Protein AF-A0A1J3HE54-F1 (afdb_monomer_lite)

Structure (mmCIF, N/CA/C/O backbone):
data_AF-A0A1J3HE54-F1
#
_entry.id   AF-A0A1J3HE54-F1
#
loop_
_atom_site.group_PDB
_atom_site.id
_atom_site.type_symbol
_atom_site.label_atom_id
_atom_site.label_alt_id
_atom_site.label_comp_id
_atom_site.label_asym_id
_atom_site.label_entity_id
_atom_site.label_seq_id
_atom_site.pdbx_PDB_ins_code
_atom_site.Cartn_x
_atom_site.Cartn_y
_atom_site.Cartn_z
_atom_site.occupancy
_atom_site.B_iso_or_equiv
_atom_site.auth_seq_id
_atom_site.auth_comp_id
_atom_site.auth_asym_id
_atom_site.auth_atom_id
_atom_site.pdbx_PDB_model_num
ATOM 1 N N . PRO A 1 1 ? -9.978 9.977 8.446 1.00 81.62 1 PRO A N 1
ATOM 2 C CA . PRO A 1 1 ? -10.359 9.170 9.631 1.00 81.62 1 PRO A CA 1
ATOM 3 C C . PRO A 1 1 ? -11.763 9.417 10.219 1.00 81.62 1 PRO A C 1
ATOM 5 O O . PRO A 1 1 ? -12.267 8.516 10.867 1.00 81.62 1 PRO A O 1
ATOM 8 N N . ALA A 1 2 ? -12.431 10.564 10.008 1.00 88.88 2 ALA A N 1
ATOM 9 C CA . ALA A 1 2 ? -13.768 10.794 10.593 1.00 88.88 2 ALA A CA 1
ATOM 10 C C . ALA A 1 2 ? -14.858 9.800 10.134 1.00 88.88 2 ALA A C 1
ATOM 12 O O . ALA A 1 2 ? -15.804 9.570 10.874 1.00 88.88 2 ALA A O 1
ATOM 13 N N . LEU A 1 3 ? -14.706 9.225 8.937 1.00 92.88 3 LEU A N 1
ATOM 14 C CA . LEU A 1 3 ? -15.603 8.216 8.364 1.00 92.88 3 LEU A CA 1
ATOM 15 C C . LEU A 1 3 ? -14.997 6.802 8.399 1.00 92.88 3 LEU A C 1
ATOM 17 O O . LEU A 1 3 ? -15.519 5.900 7.762 1.00 92.88 3 LEU A O 1
ATOM 21 N N . ALA A 1 4 ? -13.866 6.589 9.076 1.00 90.69 4 ALA A N 1
ATOM 22 C CA . ALA A 1 4 ? -13.289 5.252 9.183 1.00 90.69 4 ALA A CA 1
ATOM 23 C C . ALA A 1 4 ? -14.003 4.455 10.298 1.00 90.69 4 ALA A C 1
ATOM 25 O O . ALA A 1 4 ? -14.302 5.039 11.341 1.00 90.69 4 ALA A O 1
ATOM 26 N N . PRO A 1 5 ? -14.254 3.144 10.121 1.00 93.56 5 PRO A N 1
ATOM 27 C CA . PRO A 1 5 ? -13.939 2.345 8.933 1.00 93.56 5 PRO A CA 1
ATOM 28 C C . PRO A 1 5 ? -15.052 2.313 7.863 1.00 93.56 5 PRO A C 1
ATOM 30 O O . PRO A 1 5 ? -14.884 1.635 6.854 1.00 93.56 5 PRO A O 1
ATOM 33 N N . SER A 1 6 ? -16.177 3.018 8.047 1.00 95.62 6 SER A N 1
ATOM 34 C CA . SER A 1 6 ? -17.345 2.933 7.148 1.00 95.62 6 SER A CA 1
ATOM 35 C C . SER A 1 6 ? -17.096 3.429 5.718 1.00 95.62 6 SER A C 1
ATOM 37 O O . SER A 1 6 ? -17.797 3.009 4.801 1.00 95.62 6 SER A O 1
ATOM 39 N N . LEU A 1 7 ? -16.080 4.269 5.508 1.00 96.88 7 LEU A N 1
ATOM 40 C CA . LEU A 1 7 ? -15.560 4.648 4.198 1.00 96.88 7 LEU A CA 1
ATOM 41 C C . LEU A 1 7 ? -14.064 4.338 4.111 1.00 96.88 7 LEU A C 1
ATOM 43 O O . LEU A 1 7 ? -13.272 4.789 4.940 1.00 96.88 7 LEU A O 1
ATOM 47 N N . SER A 1 8 ? -13.689 3.614 3.060 1.00 96.94 8 SER A N 1
ATOM 48 C CA . SER A 1 8 ? -12.312 3.235 2.736 1.00 96.94 8 SER A CA 1
ATOM 49 C C . SER A 1 8 ? -12.083 3.328 1.225 1.00 96.94 8 SER A C 1
ATOM 51 O O . SER A 1 8 ? -13.041 3.302 0.453 1.00 96.94 8 SER A O 1
ATOM 53 N N . PHE A 1 9 ? -10.822 3.420 0.797 1.00 97.44 9 PHE A N 1
ATOM 54 C CA . PHE A 1 9 ? -10.447 3.495 -0.617 1.00 97.44 9 PHE A CA 1
ATOM 55 C C . PHE A 1 9 ? -9.430 2.407 -0.957 1.00 97.44 9 PHE A C 1
ATOM 57 O O . PHE A 1 9 ? -8.507 2.159 -0.184 1.00 97.44 9 PHE A O 1
ATOM 64 N N . VAL A 1 10 ? -9.578 1.807 -2.137 1.00 98.25 10 VAL A N 1
ATOM 65 C CA . VAL A 1 10 ? -8.614 0.869 -2.724 1.00 98.25 10 VAL A CA 1
ATOM 66 C C . VAL A 1 10 ? -8.043 1.509 -3.985 1.00 98.25 10 VAL A C 1
ATOM 68 O O . VAL A 1 10 ? -8.778 2.105 -4.768 1.00 98.25 10 VAL A O 1
ATOM 71 N N . GLY A 1 11 ? -6.731 1.398 -4.176 1.00 97.19 11 GLY A N 1
ATOM 72 C CA . GLY A 1 11 ? -6.065 1.793 -5.414 1.00 97.19 11 GLY A CA 1
ATOM 73 C C . GLY A 1 11 ? -5.723 3.272 -5.569 1.00 97.19 11 GLY A C 1
ATOM 74 O O . GLY A 1 11 ? -5.503 3.724 -6.685 1.00 97.19 11 GLY A O 1
ATOM 75 N N . ILE A 1 12 ? -5.653 4.023 -4.469 1.00 97.56 12 ILE A N 1
ATOM 76 C CA . ILE A 1 12 ? -5.199 5.422 -4.494 1.00 97.56 12 ILE A CA 1
ATOM 77 C C . ILE A 1 12 ? -3.704 5.562 -4.852 1.00 97.56 12 ILE A C 1
ATOM 79 O O . ILE A 1 12 ? -3.375 6.474 -5.617 1.00 97.56 12 ILE A O 1
ATOM 83 N N . PRO A 1 13 ? -2.781 4.718 -4.338 1.00 97.25 13 PRO A N 1
ATOM 84 C CA . PRO A 1 13 ? -1.375 4.840 -4.700 1.00 97.25 13 PRO A CA 1
ATOM 85 C C . PRO A 1 13 ? -1.090 4.529 -6.175 1.00 97.25 13 PRO A C 1
ATOM 87 O O . PRO A 1 13 ? -1.727 3.666 -6.777 1.00 97.25 13 PRO A O 1
ATOM 90 N N . TYR A 1 14 ? -0.097 5.208 -6.753 1.00 94.94 14 TYR A N 1
ATOM 91 C CA . TYR A 1 14 ? 0.305 5.062 -8.157 1.00 94.94 14 TYR A CA 1
ATOM 92 C C . TYR A 1 14 ? 1.830 4.932 -8.313 1.00 94.94 14 TYR A C 1
ATOM 94 O O . TYR A 1 14 ? 2.580 5.133 -7.358 1.00 94.94 14 TYR A O 1
ATOM 102 N N . LYS A 1 15 ? 2.284 4.582 -9.532 1.00 92.94 15 LYS A N 1
ATOM 103 C CA . LYS A 1 15 ? 3.647 4.066 -9.813 1.00 92.94 15 LYS A CA 1
ATOM 104 C C . LYS A 1 15 ? 3.933 2.778 -9.028 1.00 92.94 15 LYS A C 1
ATOM 106 O O . LYS A 1 15 ? 4.955 2.657 -8.369 1.00 92.94 15 LYS A O 1
ATOM 111 N N . VAL A 1 16 ? 2.998 1.836 -9.107 1.00 94.19 16 VAL A N 1
ATOM 112 C CA . VAL A 1 16 ? 2.961 0.603 -8.311 1.00 94.19 16 VAL A CA 1
ATOM 113 C C . VAL A 1 16 ? 2.554 -0.599 -9.166 1.00 94.19 16 VAL A C 1
ATOM 115 O O . VAL A 1 16 ? 2.026 -0.413 -10.265 1.00 94.19 16 VAL A O 1
ATOM 118 N N . LEU A 1 17 ? 2.735 -1.816 -8.648 1.00 93.94 17 LEU A N 1
ATOM 119 C CA . LEU A 1 17 ? 2.124 -3.045 -9.152 1.00 93.94 17 LEU A CA 1
ATOM 120 C C . LEU A 1 17 ? 0.670 -3.138 -8.643 1.00 93.94 17 LEU A C 1
ATOM 122 O O . LEU A 1 17 ? 0.434 -3.419 -7.468 1.00 93.94 17 LEU A O 1
ATOM 126 N N . PRO A 1 18 ? -0.340 -2.903 -9.497 1.00 94.75 18 PRO A N 1
ATOM 127 C CA . PRO A 1 18 ? -1.692 -2.627 -9.020 1.00 94.75 18 PRO A CA 1
ATOM 128 C C . PRO A 1 18 ? -2.371 -3.837 -8.372 1.00 94.75 18 PRO A C 1
ATOM 130 O O . PRO A 1 18 ? -2.982 -3.692 -7.320 1.00 94.75 18 PRO A O 1
ATOM 133 N N . PHE A 1 19 ? -2.259 -5.034 -8.955 1.00 96.00 19 PHE A N 1
ATOM 134 C CA . PHE A 1 19 ? -3.027 -6.188 -8.473 1.00 96.00 19 PHE A CA 1
ATOM 135 C C . PHE A 1 19 ? -2.621 -6.665 -7.069 1.00 96.00 19 PHE A C 1
ATOM 137 O O . PHE A 1 19 ? -3.523 -6.788 -6.238 1.00 96.00 19 PHE A O 1
ATOM 144 N N . PRO A 1 20 ? -1.321 -6.841 -6.740 1.00 94.38 20 PRO A N 1
ATOM 145 C CA . PRO A 1 20 ? -0.917 -7.158 -5.367 1.00 94.38 20 PRO A CA 1
ATOM 146 C C . PRO A 1 20 ? -1.358 -6.087 -4.364 1.00 94.38 20 PRO A C 1
ATOM 148 O O . PRO A 1 20 ? -1.850 -6.406 -3.283 1.00 94.3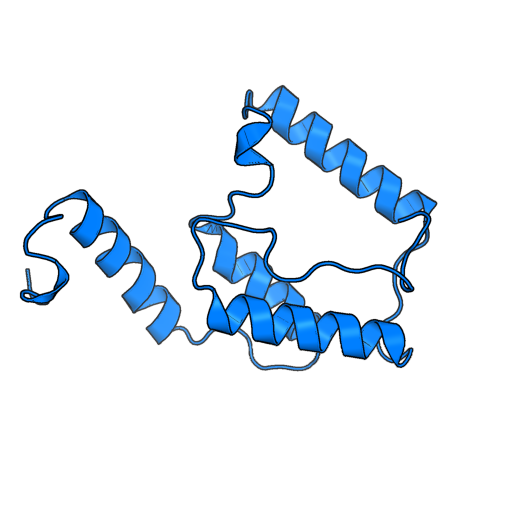8 20 PRO A O 1
ATOM 151 N N . MET A 1 21 ? -1.258 -4.808 -4.743 1.00 96.25 21 MET A N 1
ATOM 152 C CA . MET A 1 21 ? -1.720 -3.705 -3.902 1.00 96.25 21 MET A CA 1
ATOM 153 C C . MET A 1 21 ? -3.224 -3.788 -3.624 1.00 96.25 21 MET A C 1
ATOM 155 O O . MET A 1 21 ? -3.638 -3.664 -2.473 1.00 96.25 21 MET A O 1
ATOM 159 N N . PHE A 1 22 ? -4.045 -3.980 -4.661 1.00 97.88 22 PHE A N 1
ATOM 160 C CA . PHE A 1 22 ? -5.500 -4.054 -4.515 1.00 97.88 22 PHE A CA 1
ATOM 161 C C . PHE A 1 22 ? -5.907 -5.216 -3.616 1.00 97.88 22 PHE A C 1
ATOM 163 O O . PHE A 1 22 ? -6.777 -5.053 -2.760 1.00 97.88 22 PHE A O 1
ATOM 170 N N . GLU A 1 23 ? -5.259 -6.367 -3.780 1.00 97.38 23 GLU A N 1
ATOM 171 C CA . GLU A 1 23 ? -5.500 -7.545 -2.957 1.00 97.38 23 GLU A CA 1
ATOM 172 C C . GLU A 1 23 ? -5.183 -7.271 -1.483 1.00 97.38 23 GLU A C 1
ATOM 174 O O . GLU A 1 23 ? -6.042 -7.463 -0.619 1.00 97.38 23 GLU A O 1
ATOM 179 N N . LEU A 1 24 ? -3.979 -6.771 -1.191 1.00 97.69 24 LEU A N 1
ATOM 180 C CA . LEU A 1 24 ? -3.528 -6.504 0.174 1.00 97.69 24 LEU A CA 1
ATOM 181 C C . LEU A 1 24 ? -4.359 -5.409 0.856 1.00 97.69 24 LEU A C 1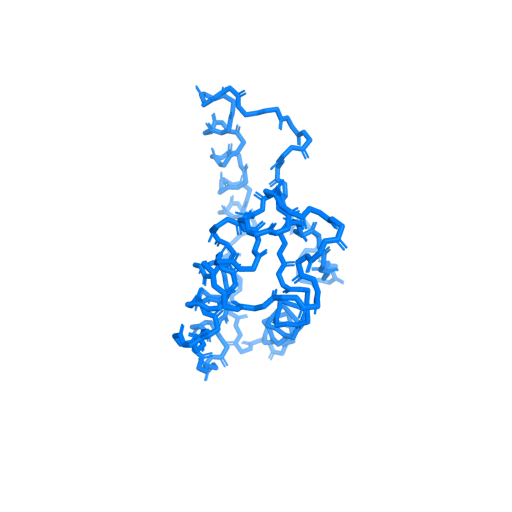
ATOM 183 O O . LEU A 1 24 ? -4.773 -5.581 2.003 1.00 97.69 24 LEU A O 1
ATOM 187 N N . GLN A 1 25 ? -4.680 -4.320 0.149 1.00 98.19 25 GLN A N 1
ATOM 188 C CA . GLN A 1 25 ? -5.557 -3.264 0.665 1.00 98.19 25 GLN A CA 1
ATOM 189 C C . GLN A 1 25 ? -6.954 -3.804 0.977 1.00 98.19 25 GLN A C 1
ATOM 191 O O . GLN A 1 25 ? -7.500 -3.523 2.042 1.00 98.19 25 GLN A O 1
ATOM 196 N N . SER A 1 26 ? -7.519 -4.619 0.083 1.00 98.25 26 SER A N 1
ATOM 197 C CA . SER A 1 26 ? -8.851 -5.202 0.2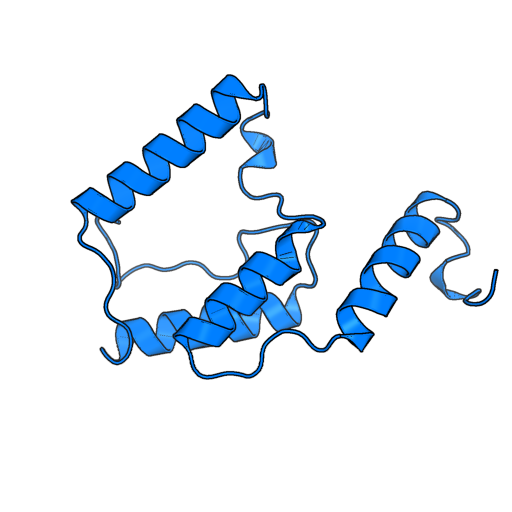73 1.00 98.25 26 SER A CA 1
ATOM 198 C C . SER A 1 26 ? -8.880 -6.171 1.456 1.00 98.25 26 SER A C 1
ATOM 200 O O . SER A 1 26 ? -9.799 -6.118 2.275 1.00 98.25 26 SER A O 1
ATOM 202 N N . LYS A 1 27 ? -7.851 -7.018 1.599 1.00 98.00 27 LYS A N 1
ATOM 203 C CA . LYS A 1 27 ? -7.688 -7.917 2.752 1.00 98.00 27 LYS A CA 1
ATOM 204 C C . LYS A 1 27 ? -7.568 -7.138 4.060 1.00 98.00 27 LYS A C 1
ATOM 206 O O . LYS A 1 27 ? -8.231 -7.492 5.035 1.00 98.00 27 LYS A O 1
ATOM 211 N N . TRP A 1 28 ? -6.777 -6.066 4.078 1.00 98.50 28 TRP A N 1
ATOM 212 C CA . TRP A 1 28 ? -6.600 -5.217 5.256 1.00 98.50 28 TRP A CA 1
ATOM 213 C C . TRP A 1 28 ? -7.898 -4.507 5.653 1.00 98.50 28 TRP A C 1
ATOM 215 O O . TRP A 1 28 ? -8.325 -4.615 6.801 1.00 98.50 28 TRP A O 1
ATOM 225 N N . ILE A 1 29 ? -8.593 -3.884 4.696 1.00 98.38 29 ILE A N 1
ATOM 226 C CA . ILE A 1 29 ? -9.894 -3.233 4.927 1.00 98.38 29 ILE A CA 1
ATOM 227 C C . ILE A 1 29 ? -10.927 -4.245 5.439 1.00 98.38 29 ILE A C 1
ATOM 229 O O . ILE A 1 29 ? -11.633 -3.965 6.404 1.00 98.38 29 ILE A O 1
ATOM 233 N N . SER A 1 30 ? -10.999 -5.442 4.850 1.00 98.00 30 SER A N 1
ATOM 234 C CA . SER A 1 30 ? -11.876 -6.514 5.341 1.00 98.00 30 SER A CA 1
ATOM 235 C C . SER A 1 30 ? -11.512 -6.938 6.772 1.00 98.00 30 SER A C 1
ATOM 237 O O . SER A 1 30 ? -12.393 -7.120 7.615 1.00 98.00 30 SER A O 1
ATOM 239 N N . GLY A 1 31 ? -10.217 -7.039 7.086 1.00 98.12 31 GLY A N 1
ATOM 240 C CA . GLY A 1 31 ? -9.717 -7.275 8.441 1.00 98.12 31 GLY A CA 1
ATOM 241 C C . GLY A 1 31 ? -10.197 -6.216 9.434 1.00 98.12 31 GLY A C 1
ATOM 242 O O . GLY A 1 31 ? -10.693 -6.570 10.503 1.00 98.12 31 GLY A O 1
ATOM 243 N N . VAL A 1 32 ? -10.146 -4.941 9.049 1.00 98.19 32 VAL A N 1
ATOM 244 C CA . VAL A 1 32 ? -10.649 -3.815 9.847 1.00 98.19 32 VAL A CA 1
ATOM 245 C C . VAL A 1 32 ? -12.165 -3.890 10.041 1.00 98.19 32 VAL A C 1
ATOM 247 O O . VAL A 1 32 ? -12.643 -3.835 11.172 1.00 98.19 32 VAL A O 1
ATOM 250 N N . LEU A 1 33 ? -12.933 -4.067 8.962 1.00 97.75 33 LEU A N 1
ATOM 251 C CA . LEU A 1 33 ? -14.400 -4.134 9.015 1.00 97.75 33 LEU A CA 1
ATOM 252 C C . LEU A 1 33 ? -14.907 -5.332 9.830 1.00 97.75 33 LEU A C 1
ATOM 254 O O . LEU A 1 33 ? -15.930 -5.231 10.498 1.00 97.75 33 LEU A O 1
ATOM 258 N N . SER A 1 34 ? -14.178 -6.451 9.807 1.00 97.25 34 SER A N 1
ATOM 259 C CA . SER A 1 34 ? -14.476 -7.635 10.627 1.00 97.25 34 SER A CA 1
ATOM 260 C C . SER A 1 34 ? -14.046 -7.508 12.095 1.00 97.25 34 SER A C 1
ATOM 262 O O . SER A 1 34 ? -14.301 -8.416 12.882 1.00 97.25 34 SER A O 1
ATOM 264 N N . GLY A 1 35 ? -13.356 -6.427 12.474 1.00 96.31 35 GLY A N 1
ATOM 265 C CA . GLY A 1 35 ? -12.811 -6.227 13.819 1.00 96.31 35 GLY A CA 1
ATOM 266 C C . GLY A 1 35 ? -11.554 -7.047 14.136 1.00 96.31 35 GLY A C 1
ATOM 267 O O . GLY A 1 35 ? -11.037 -6.950 15.249 1.00 96.31 35 GLY A O 1
ATOM 268 N N . ARG A 1 36 ? -11.030 -7.828 13.178 1.00 97.19 36 ARG A N 1
ATOM 269 C CA . ARG A 1 36 ? -9.767 -8.577 13.328 1.00 97.19 36 ARG A CA 1
ATOM 270 C C . ARG A 1 36 ? -8.552 -7.655 13.407 1.00 97.19 36 ARG A C 1
ATOM 272 O O . ARG A 1 36 ? -7.596 -7.974 14.103 1.00 97.19 36 ARG A O 1
ATOM 279 N N . ILE A 1 37 ? -8.600 -6.524 12.707 1.00 97.56 37 ILE A N 1
ATOM 280 C CA . ILE A 1 37 ? -7.568 -5.486 12.735 1.00 97.56 37 ILE A CA 1
ATOM 281 C C . ILE A 1 37 ? -8.158 -4.261 13.425 1.00 97.56 37 ILE A C 1
ATOM 283 O O . ILE A 1 37 ? -9.190 -3.739 13.005 1.00 97.56 37 ILE A O 1
ATOM 287 N N . LYS A 1 38 ? -7.505 -3.789 14.488 1.00 96.44 38 LYS A N 1
ATOM 288 C CA . LYS A 1 38 ? -7.905 -2.555 15.168 1.00 96.44 38 LYS A CA 1
ATOM 289 C C . LYS A 1 38 ? -7.226 -1.370 14.501 1.00 96.44 38 LYS A C 1
ATOM 291 O O . LYS A 1 38 ? -6.005 -1.345 14.387 1.00 96.44 38 LYS A O 1
ATOM 296 N N . LEU A 1 39 ? -8.018 -0.386 14.088 1.00 96.62 39 LEU A N 1
ATOM 297 C CA . LEU A 1 39 ? -7.466 0.902 13.685 1.00 96.62 39 LEU A CA 1
ATOM 298 C C . LEU A 1 39 ? -6.940 1.665 14.912 1.00 96.62 39 LEU A C 1
ATOM 300 O O . LEU A 1 39 ? -7.486 1.497 16.009 1.00 96.62 39 LEU A O 1
ATOM 304 N N . PRO A 1 40 ? -5.933 2.537 14.728 1.00 96.19 40 PRO A N 1
ATOM 305 C CA . PRO A 1 40 ? -5.579 3.548 15.718 1.00 96.19 40 PRO A CA 1
ATOM 306 C C . PRO A 1 40 ? -6.760 4.475 16.033 1.00 96.19 40 PRO A C 1
ATOM 308 O O . PRO A 1 40 ? -7.786 4.470 15.342 1.00 96.19 40 PRO A O 1
ATOM 311 N N . SER A 1 41 ? -6.610 5.318 17.057 1.00 96.44 41 SER A N 1
ATOM 312 C CA . SER A 1 41 ? -7.609 6.350 17.335 1.00 96.44 41 SER A CA 1
ATOM 313 C C . SER A 1 41 ? -7.731 7.335 16.163 1.00 96.44 41 SER A C 1
ATOM 315 O O . SER A 1 41 ? -6.852 7.453 15.299 1.00 96.44 41 SER A O 1
ATOM 317 N N . LYS A 1 42 ? -8.846 8.069 16.109 1.00 96.06 42 LYS A N 1
ATOM 318 C CA . LYS A 1 42 ? -9.056 9.094 15.079 1.00 96.06 42 LYS A CA 1
ATOM 319 C C . LYS A 1 42 ? -7.983 10.178 15.164 1.00 96.06 42 LYS A C 1
ATOM 321 O O . LYS A 1 42 ? -7.535 10.669 14.127 1.00 96.06 42 LYS A O 1
ATOM 326 N N . GLU A 1 43 ? -7.603 10.541 16.379 1.00 96.50 43 GLU A N 1
ATOM 327 C CA . GLU A 1 43 ? -6.585 11.527 16.706 1.00 96.50 43 GLU A CA 1
ATOM 328 C C . GLU A 1 43 ? -5.219 11.066 16.195 1.00 96.50 43 GLU A C 1
ATOM 330 O O . GLU A 1 43 ? -4.584 11.813 15.452 1.00 96.50 43 GLU A O 1
ATOM 335 N N . ASP A 1 44 ? -4.829 9.818 16.468 1.00 97.38 44 ASP A N 1
ATOM 336 C CA . ASP A 1 44 ? -3.548 9.259 16.016 1.00 97.38 44 ASP A CA 1
ATOM 337 C C . ASP A 1 44 ? -3.461 9.211 14.486 1.00 97.38 44 ASP A C 1
ATOM 339 O O . ASP A 1 44 ? -2.495 9.702 13.904 1.00 97.38 44 ASP A O 1
ATOM 343 N N . MET A 1 45 ? -4.517 8.743 13.806 1.00 96.44 45 MET A N 1
ATOM 344 C CA . MET A 1 45 ? -4.571 8.747 12.336 1.00 96.44 45 MET A CA 1
ATOM 345 C C . MET A 1 45 ? -4.463 10.168 11.749 1.00 96.44 45 MET A C 1
ATOM 347 O O . MET A 1 45 ? -3.888 10.377 10.674 1.00 96.44 45 MET A O 1
ATOM 351 N N . MET A 1 46 ? -5.043 11.171 12.422 1.00 96.25 46 MET A N 1
ATOM 352 C CA . MET A 1 46 ? -4.917 12.574 12.012 1.00 96.25 46 MET A CA 1
ATOM 353 C C . MET A 1 46 ? -3.505 13.113 12.238 1.00 96.25 46 MET A C 1
ATOM 355 O O . MET A 1 46 ? -3.029 13.883 11.400 1.00 96.25 46 MET A O 1
ATOM 359 N N . VAL A 1 47 ? -2.862 12.749 13.350 1.00 97.44 47 VAL A N 1
ATOM 360 C CA . VAL A 1 47 ? -1.475 13.121 13.654 1.00 97.44 47 VAL A CA 1
ATOM 361 C C . VAL A 1 47 ? -0.549 12.543 12.594 1.00 97.44 47 VAL A C 1
ATOM 363 O O . VAL A 1 47 ? 0.161 13.312 11.956 1.00 97.44 47 VAL A O 1
ATOM 366 N N . GLU A 1 48 ? -0.636 11.247 12.304 1.00 96.00 48 GLU A N 1
ATOM 367 C CA . GLU A 1 48 ? 0.180 10.586 11.280 1.00 96.00 48 GLU A CA 1
ATOM 368 C C . GLU A 1 48 ? 0.027 11.253 9.902 1.00 96.00 48 GLU A C 1
ATOM 370 O O . GLU A 1 48 ? 1.014 11.607 9.256 1.00 96.00 48 GLU A O 1
ATOM 375 N N . THR A 1 49 ? -1.212 11.557 9.491 1.00 94.38 49 THR A N 1
ATOM 376 C CA . THR A 1 49 ? -1.482 12.264 8.225 1.00 94.38 49 THR A CA 1
ATOM 377 C C . THR A 1 49 ? -0.853 13.662 8.189 1.00 94.38 49 THR A C 1
ATOM 379 O O . THR A 1 49 ? -0.375 14.107 7.141 1.00 94.38 49 THR A O 1
ATOM 382 N N . LYS A 1 50 ? -0.893 14.401 9.305 1.00 96.44 50 LYS A N 1
ATOM 383 C CA . LYS A 1 50 ? -0.292 15.740 9.410 1.00 96.44 50 LYS A CA 1
ATOM 384 C C . LYS A 1 50 ? 1.231 15.658 9.380 1.00 96.44 50 LYS A C 1
ATOM 386 O O . LYS A 1 50 ? 1.840 16.436 8.652 1.00 96.44 50 LYS A O 1
ATOM 391 N N . THR A 1 51 ? 1.814 14.705 10.103 1.00 97.56 51 THR A N 1
ATOM 392 C CA . THR A 1 51 ? 3.256 14.448 10.118 1.00 97.56 51 THR A CA 1
ATOM 393 C C . THR A 1 51 ? 3.753 14.127 8.715 1.00 97.56 51 THR A C 1
ATOM 395 O O . THR A 1 51 ? 4.640 14.817 8.230 1.00 97.56 51 THR A O 1
ATOM 398 N N . MET A 1 52 ? 3.107 13.197 8.003 1.00 94.62 52 MET A N 1
ATOM 399 C CA . MET A 1 52 ? 3.452 12.868 6.615 1.00 94.62 52 MET A CA 1
ATOM 400 C C . MET A 1 52 ? 3.427 14.105 5.705 1.00 94.62 52 MET A C 1
ATOM 402 O O . MET A 1 52 ? 4.359 14.336 4.937 1.00 94.62 52 MET A O 1
ATOM 406 N N . LYS A 1 53 ? 2.380 14.937 5.800 1.00 95.00 53 LYS A N 1
ATOM 407 C CA . LYS A 1 53 ? 2.279 16.174 5.006 1.00 95.00 53 LYS A CA 1
ATOM 408 C C . LYS A 1 53 ? 3.405 17.160 5.320 1.00 95.00 53 LYS A C 1
ATOM 410 O O . LYS A 1 53 ? 3.972 17.714 4.385 1.00 95.00 53 LYS A O 1
ATOM 415 N N . ALA A 1 54 ? 3.727 1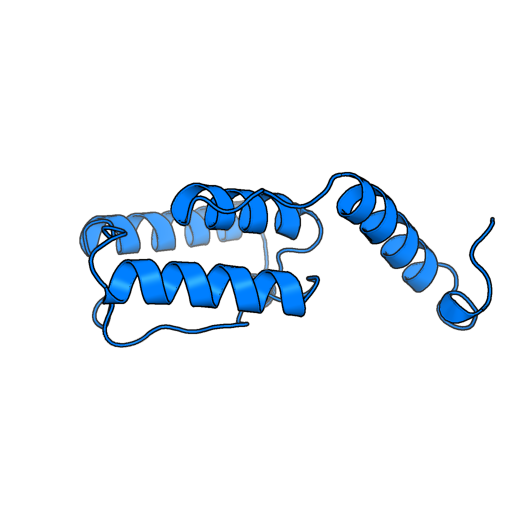7.354 6.599 1.00 97.44 54 ALA A N 1
ATOM 416 C CA . ALA A 1 54 ? 4.818 18.226 7.026 1.00 97.44 54 ALA A CA 1
ATOM 417 C C . ALA A 1 54 ? 6.183 17.704 6.550 1.00 97.44 54 ALA A C 1
ATOM 419 O O . ALA A 1 54 ? 6.996 18.482 6.063 1.00 97.44 54 ALA A O 1
ATOM 420 N N . THR A 1 55 ? 6.413 16.388 6.609 1.00 97.00 55 THR A N 1
ATOM 421 C CA . THR A 1 55 ? 7.615 15.756 6.048 1.00 97.00 55 THR A CA 1
ATOM 422 C C . THR A 1 55 ? 7.714 16.001 4.544 1.00 97.00 55 THR A C 1
ATOM 424 O O . THR A 1 55 ? 8.773 16.383 4.056 1.00 97.00 55 THR A O 1
ATOM 427 N N . PHE A 1 56 ? 6.616 15.842 3.801 1.00 95.88 56 PHE A N 1
ATOM 428 C CA . PHE A 1 56 ? 6.608 16.060 2.351 1.00 95.88 56 PHE A CA 1
ATOM 429 C C . PHE A 1 56 ? 6.897 17.522 2.010 1.00 95.88 56 PHE A C 1
ATOM 431 O O . PHE A 1 56 ? 7.666 17.796 1.093 1.00 95.88 56 PHE A O 1
ATOM 438 N N . GLU A 1 57 ? 6.326 18.455 2.768 1.00 97.19 57 GLU A N 1
ATOM 439 C CA . GLU A 1 57 ? 6.591 19.885 2.623 1.00 97.19 57 GLU A CA 1
ATOM 440 C C . GLU A 1 57 ? 8.055 20.232 2.924 1.00 97.19 57 GLU A C 1
ATOM 442 O O . GLU A 1 57 ? 8.692 20.907 2.117 1.00 97.19 57 GLU A O 1
ATOM 447 N N . ALA A 1 58 ? 8.618 19.710 4.017 1.00 97.94 58 ALA A N 1
ATOM 448 C CA . ALA A 1 58 ? 10.017 19.922 4.389 1.00 97.94 58 ALA A CA 1
ATOM 449 C C . ALA A 1 58 ? 11.005 19.350 3.357 1.00 97.94 58 ALA A C 1
ATOM 451 O O . ALA A 1 58 ? 12.059 19.935 3.120 1.00 97.94 58 ALA A O 1
ATOM 452 N N . LEU A 1 59 ? 10.651 18.235 2.709 1.00 97.06 59 LEU A N 1
ATOM 453 C CA . LEU A 1 59 ? 11.420 17.634 1.615 1.00 97.06 59 LEU A CA 1
ATOM 454 C C . LEU A 1 59 ? 11.158 18.298 0.250 1.00 97.06 59 LEU A C 1
ATOM 456 O O . LEU A 1 59 ? 11.725 17.877 -0.757 1.00 97.06 59 LEU A O 1
ATOM 460 N N . GLY A 1 60 ? 10.284 19.309 0.183 1.00 97.44 60 GLY A N 1
ATOM 461 C CA . GLY A 1 60 ? 9.927 19.989 -1.062 1.00 97.44 60 GLY A CA 1
ATOM 462 C C . GLY A 1 60 ? 9.140 19.120 -2.049 1.00 97.44 60 GLY A C 1
ATOM 463 O O . GLY A 1 60 ? 9.097 19.437 -3.237 1.00 97.44 60 GLY A O 1
ATOM 464 N N . ILE A 1 61 ? 8.512 18.032 -1.590 1.00 96.19 61 ILE A N 1
ATOM 465 C CA . ILE A 1 61 ? 7.741 17.100 -2.419 1.00 96.19 61 ILE A CA 1
ATOM 466 C C . ILE A 1 61 ? 6.402 17.751 -2.809 1.00 96.19 61 ILE A C 1
ATOM 468 O O . ILE A 1 61 ? 5.564 18.033 -1.946 1.00 96.19 61 ILE A O 1
ATOM 472 N N . PRO A 1 62 ? 6.127 17.964 -4.111 1.00 97.06 62 PRO A N 1
ATOM 473 C CA . PRO A 1 62 ? 4.860 18.545 -4.544 1.00 97.06 62 PRO A CA 1
ATOM 474 C C . PRO A 1 62 ? 3.645 17.691 -4.152 1.00 97.06 62 PRO A C 1
ATOM 476 O O . PRO A 1 62 ? 3.650 16.476 -4.339 1.00 97.06 62 PRO A O 1
ATOM 479 N N . LYS A 1 63 ? 2.537 18.333 -3.751 1.00 95.75 63 LYS A N 1
ATOM 480 C CA . LYS A 1 63 ? 1.280 17.666 -3.331 1.00 95.75 63 LYS A CA 1
ATOM 481 C C . LYS A 1 63 ? 0.736 16.624 -4.322 1.00 95.75 63 LYS A C 1
ATOM 483 O O . LYS A 1 63 ? 0.103 15.658 -3.919 1.00 95.75 63 LYS A O 1
ATOM 488 N N . ARG A 1 64 ? 0.993 16.775 -5.627 1.00 96.12 64 ARG A N 1
ATOM 489 C CA . ARG A 1 64 ? 0.592 15.776 -6.643 1.00 96.12 64 ARG A CA 1
ATOM 490 C C . ARG A 1 64 ? 1.258 14.402 -6.450 1.00 96.12 64 ARG A C 1
ATOM 492 O O . ARG A 1 64 ? 0.762 13.405 -6.966 1.00 96.12 64 ARG A O 1
ATOM 499 N N . PHE A 1 65 ? 2.363 14.339 -5.709 1.00 96.06 65 PHE A N 1
ATOM 500 C CA . PHE A 1 65 ? 3.096 13.113 -5.402 1.00 96.06 65 PHE A CA 1
ATOM 501 C C . PHE A 1 65 ? 2.722 12.497 -4.050 1.00 96.06 65 PHE A C 1
ATOM 503 O O . PHE A 1 65 ? 3.314 11.493 -3.680 1.00 96.06 65 PHE A O 1
ATOM 510 N N . THR A 1 66 ? 1.702 13.012 -3.346 1.00 95.88 66 THR A N 1
ATOM 511 C CA . THR A 1 66 ? 1.254 12.466 -2.048 1.00 95.88 66 THR A CA 1
ATOM 512 C C . THR A 1 66 ? 0.964 10.961 -2.076 1.00 95.88 66 THR A C 1
ATOM 514 O O . THR A 1 66 ? 1.133 10.290 -1.066 1.00 95.88 66 THR A O 1
ATOM 517 N N . HIS A 1 67 ? 0.544 10.423 -3.221 1.00 96.50 67 HIS A N 1
ATOM 518 C CA . HIS A 1 67 ? 0.210 9.005 -3.384 1.00 96.50 67 HIS A CA 1
ATOM 519 C C . HIS A 1 67 ? 1.164 8.258 -4.334 1.00 96.50 67 HIS A C 1
ATOM 521 O O . HIS A 1 67 ? 0.847 7.163 -4.793 1.00 96.50 67 HIS A O 1
ATOM 527 N N . CYS A 1 68 ? 2.315 8.842 -4.674 1.00 95.88 68 CYS A N 1
ATOM 528 C CA . CYS A 1 68 ? 3.331 8.163 -5.475 1.00 95.88 68 CYS A CA 1
ATOM 529 C C . CYS A 1 68 ? 4.170 7.271 -4.557 1.00 95.88 68 CYS A C 1
ATOM 531 O O . CYS A 1 68 ? 4.900 7.807 -3.732 1.00 95.88 68 CYS A O 1
ATOM 533 N N . LEU A 1 69 ? 4.091 5.944 -4.704 1.00 93.94 69 LEU A N 1
ATOM 534 C CA . LEU A 1 69 ? 4.937 5.030 -3.917 1.00 93.94 69 LEU A CA 1
ATOM 535 C C . LEU A 1 69 ? 6.236 4.675 -4.644 1.00 93.94 69 LEU A C 1
ATOM 537 O O . LEU A 1 69 ? 7.295 4.660 -4.035 1.00 93.94 69 LEU A O 1
ATOM 541 N N . GLY A 1 70 ? 6.190 4.420 -5.956 1.00 90.50 70 GLY A N 1
ATOM 542 C CA . GLY A 1 70 ? 7.403 4.117 -6.717 1.00 90.50 70 GLY A CA 1
ATOM 543 C C . GLY A 1 70 ? 8.155 2.905 -6.155 1.00 90.50 70 GLY A C 1
ATOM 544 O O . GLY A 1 70 ? 7.629 1.794 -6.154 1.00 90.50 70 GLY A O 1
ATOM 545 N N . ILE A 1 71 ? 9.391 3.114 -5.700 1.00 85.88 71 ILE A N 1
ATOM 546 C CA . ILE A 1 71 ? 10.234 2.051 -5.128 1.00 85.88 71 ILE A CA 1
ATOM 547 C C . ILE A 1 71 ? 9.735 1.579 -3.752 1.00 85.88 71 ILE A C 1
ATOM 549 O O . ILE A 1 71 ? 9.838 0.393 -3.449 1.00 85.88 71 ILE A O 1
ATOM 553 N N . ASP A 1 72 ? 9.084 2.461 -2.988 1.00 91.50 72 ASP A N 1
ATOM 554 C CA . ASP A 1 72 ? 8.611 2.195 -1.620 1.00 91.50 72 ASP A CA 1
ATOM 555 C C . ASP A 1 72 ? 7.333 1.336 -1.596 1.00 91.50 72 ASP A C 1
ATOM 557 O O . ASP A 1 72 ? 6.792 0.996 -0.544 1.00 91.50 72 ASP A O 1
ATOM 561 N N . GLN A 1 73 ? 6.821 0.949 -2.771 1.00 94.62 73 GLN A N 1
ATOM 562 C CA . GLN A 1 73 ? 5.610 0.139 -2.892 1.00 94.62 73 GLN A CA 1
ATOM 563 C C . GLN A 1 73 ? 5.715 -1.195 -2.143 1.00 94.62 73 GLN A C 1
ATOM 565 O O . GLN A 1 73 ? 4.727 -1.650 -1.578 1.00 94.62 73 GLN A O 1
ATOM 570 N N . PHE A 1 74 ? 6.900 -1.810 -2.120 1.00 94.31 74 PHE A N 1
ATOM 571 C CA . PHE A 1 74 ? 7.091 -3.113 -1.492 1.00 94.31 74 PHE A CA 1
ATOM 572 C C . PHE A 1 74 ? 7.116 -3.020 0.028 1.00 94.31 74 PHE A C 1
ATOM 574 O O . PHE A 1 74 ? 6.564 -3.896 0.680 1.00 94.31 74 PHE A O 1
ATOM 581 N N . GLU A 1 75 ? 7.654 -1.936 0.591 1.00 95.31 75 GLU A N 1
ATOM 582 C CA . GLU A 1 75 ? 7.553 -1.673 2.028 1.00 95.31 75 GLU A CA 1
ATOM 583 C C . GLU A 1 75 ? 6.086 -1.498 2.440 1.00 95.31 75 GLU A C 1
ATOM 585 O O . GLU A 1 75 ? 5.626 -2.095 3.413 1.00 95.31 75 GLU A O 1
ATOM 590 N N . TYR A 1 76 ? 5.308 -0.767 1.636 1.00 96.50 76 TYR A N 1
ATOM 591 C CA . TYR A 1 76 ? 3.870 -0.627 1.852 1.00 96.50 76 TYR A CA 1
ATOM 592 C C . TYR A 1 76 ? 3.118 -1.968 1.759 1.00 96.50 76 TYR A C 1
ATOM 594 O O . TYR A 1 76 ? 2.220 -2.239 2.562 1.00 96.50 76 TYR A O 1
ATOM 602 N N . TYR A 1 77 ? 3.472 -2.826 0.798 1.00 96.44 77 TYR A N 1
ATOM 603 C CA . TYR A 1 77 ? 2.869 -4.156 0.657 1.00 96.44 77 TYR A CA 1
ATOM 604 C C . TYR A 1 77 ? 3.226 -5.065 1.826 1.00 96.44 77 TYR A C 1
ATOM 606 O O . TYR A 1 77 ? 2.339 -5.708 2.384 1.00 96.44 77 TYR A O 1
ATOM 614 N N . ASP A 1 78 ? 4.495 -5.085 2.223 1.00 95.81 78 ASP A N 1
ATOM 615 C CA . ASP A 1 78 ? 4.993 -5.905 3.324 1.00 95.81 78 ASP A CA 1
ATOM 616 C C . ASP A 1 78 ? 4.356 -5.453 4.651 1.00 95.81 78 ASP A C 1
ATOM 618 O O . ASP A 1 78 ? 3.936 -6.288 5.458 1.00 95.81 78 ASP A O 1
ATOM 622 N N . TRP A 1 79 ? 4.143 -4.143 4.828 1.00 96.94 79 TRP A N 1
ATOM 623 C CA . TRP A 1 79 ? 3.349 -3.607 5.930 1.00 96.94 79 TRP A CA 1
ATOM 624 C C . TRP A 1 79 ? 1.909 -4.142 5.907 1.00 96.94 79 TRP A C 1
ATOM 626 O O . TRP A 1 79 ? 1.482 -4.744 6.892 1.00 96.94 79 TRP A O 1
ATOM 636 N N . LEU A 1 80 ? 1.168 -4.028 4.796 1.00 97.56 80 LEU A N 1
ATOM 637 C CA . LEU A 1 80 ? -0.201 -4.570 4.692 1.00 97.56 80 LEU A CA 1
ATOM 638 C C . LEU A 1 80 ? -0.260 -6.090 4.924 1.00 97.56 80 LEU A C 1
ATOM 640 O O . LEU A 1 80 ? -1.188 -6.595 5.567 1.00 97.56 80 LEU A O 1
ATOM 644 N N . ALA A 1 81 ? 0.724 -6.828 4.411 1.00 96.69 81 ALA A N 1
ATOM 645 C CA . ALA A 1 81 ? 0.831 -8.269 4.583 1.00 96.69 81 ALA A CA 1
ATOM 646 C C . ALA A 1 81 ? 1.005 -8.633 6.065 1.00 96.69 81 ALA A C 1
ATOM 648 O O . ALA A 1 81 ? 0.257 -9.470 6.577 1.00 96.69 81 ALA A O 1
ATOM 649 N N . SER A 1 82 ? 1.883 -7.919 6.783 1.00 96.75 82 SER A N 1
ATOM 650 C CA . SER A 1 82 ? 2.090 -8.101 8.227 1.00 96.75 82 SER A CA 1
ATOM 651 C C . SER A 1 82 ? 0.807 -7.902 9.041 1.00 96.75 82 SER A C 1
ATOM 653 O O . SER A 1 82 ? 0.548 -8.644 9.985 1.00 96.75 82 SER A O 1
ATOM 655 N N . GLN A 1 83 ? -0.043 -6.951 8.640 1.00 96.12 83 GLN A N 1
ATOM 656 C CA . GLN A 1 83 ? -1.303 -6.654 9.326 1.00 96.12 83 GLN A CA 1
ATOM 657 C C . GLN A 1 83 ? -2.383 -7.716 9.072 1.00 96.12 83 GLN A C 1
ATOM 659 O O . GLN A 1 83 ? -3.306 -7.875 9.868 1.00 96.12 83 GLN A O 1
ATOM 664 N N . THR A 1 84 ? -2.300 -8.423 7.944 1.00 94.25 84 THR A N 1
ATOM 665 C CA . THR A 1 84 ? -3.309 -9.400 7.505 1.00 94.25 84 THR A CA 1
ATOM 666 C C . THR A 1 84 ? -2.891 -10.850 7.736 1.00 94.25 84 THR A C 1
ATOM 668 O O . THR A 1 84 ? -3.691 -11.752 7.486 1.00 94.25 84 THR A O 1
ATOM 671 N N . GLY A 1 85 ? -1.662 -11.085 8.208 1.00 91.38 85 GLY A N 1
ATOM 672 C CA . GLY A 1 85 ? -1.076 -12.421 8.323 1.00 91.38 85 GLY A CA 1
ATOM 673 C C . GLY A 1 85 ? -0.773 -13.068 6.967 1.00 91.38 85 GLY A C 1
ATOM 674 O O . GLY A 1 85 ? -0.660 -14.288 6.887 1.00 91.38 85 GLY A O 1
ATOM 675 N N . CYS A 1 86 ? -0.688 -12.274 5.896 1.00 91.50 86 CYS A N 1
ATOM 676 C CA . CYS A 1 86 ? -0.262 -12.758 4.586 1.00 91.50 86 CYS A CA 1
ATOM 677 C C . CYS A 1 86 ? 1.266 -12.832 4.516 1.00 91.50 86 CYS A C 1
ATOM 679 O O . CYS A 1 86 ? 1.971 -12.118 5.229 1.00 91.50 86 CYS A O 1
ATOM 681 N N . SER A 1 87 ? 1.779 -13.660 3.607 1.00 90.12 87 SER A N 1
ATOM 682 C CA . SER A 1 87 ? 3.178 -13.564 3.198 1.00 90.12 87 SER A CA 1
ATOM 683 C C . SER A 1 87 ? 3.444 -12.192 2.574 1.00 90.12 87 SER A C 1
ATOM 685 O O . SER A 1 87 ? 2.598 -11.672 1.842 1.00 90.12 87 SER A O 1
ATOM 687 N N . GLY A 1 88 ? 4.613 -11.621 2.870 1.00 86.81 88 GLY A N 1
ATOM 688 C CA . GLY A 1 88 ? 5.094 -10.415 2.199 1.00 86.81 88 GLY A CA 1
ATOM 689 C C . GLY A 1 88 ? 5.323 -10.636 0.703 1.00 86.81 88 GLY A C 1
ATOM 690 O O . GLY A 1 88 ? 5.128 -11.732 0.169 1.00 86.81 88 GLY A O 1
ATOM 691 N N . THR A 1 89 ? 5.751 -9.578 0.028 1.00 89.25 89 THR A N 1
ATOM 692 C CA . THR A 1 89 ? 6.091 -9.601 -1.395 1.00 89.25 89 THR A CA 1
ATOM 693 C C . THR A 1 89 ? 7.223 -10.596 -1.642 1.00 89.25 89 THR A C 1
ATOM 695 O O . THR A 1 89 ? 8.257 -10.534 -0.977 1.00 89.25 89 THR A O 1
ATOM 698 N N . GLU A 1 90 ? 7.059 -11.485 -2.620 1.00 91.88 90 GLU A N 1
ATOM 699 C CA . GLU A 1 90 ? 8.091 -12.457 -2.967 1.00 91.88 90 GLU A CA 1
ATOM 700 C C . GLU A 1 90 ? 9.356 -11.767 -3.496 1.00 91.88 90 GLU A C 1
ATOM 702 O O . GLU A 1 90 ? 9.270 -10.831 -4.294 1.00 91.88 90 GLU A O 1
ATOM 707 N N . GLU A 1 91 ? 10.535 -12.254 -3.102 1.00 91.75 91 GLU A N 1
ATOM 708 C CA . GLU A 1 91 ? 11.803 -11.594 -3.443 1.00 91.75 91 GLU A CA 1
ATOM 709 C C . GLU A 1 91 ? 12.034 -11.527 -4.958 1.00 91.75 91 GLU A C 1
ATOM 711 O O . GLU A 1 91 ? 12.340 -10.466 -5.498 1.00 91.75 91 GLU A O 1
ATOM 716 N N . TRP A 1 92 ? 11.718 -12.609 -5.678 1.00 92.25 92 TRP A N 1
ATOM 717 C CA . TRP A 1 92 ? 11.795 -12.644 -7.142 1.00 92.25 92 TRP A CA 1
ATOM 718 C C . TRP A 1 92 ? 10.941 -11.547 -7.805 1.00 92.25 92 TRP A C 1
ATOM 720 O O . TRP A 1 92 ? 11.281 -11.031 -8.868 1.00 92.25 92 TRP A O 1
ATOM 730 N N . ARG A 1 93 ? 9.821 -11.141 -7.189 1.00 91.19 93 ARG A N 1
ATOM 731 C CA . ARG A 1 93 ? 8.965 -10.072 -7.722 1.00 91.19 93 ARG A CA 1
ATOM 732 C C . ARG A 1 93 ? 9.641 -8.710 -7.570 1.00 91.19 93 ARG A C 1
ATOM 734 O O . ARG A 1 93 ? 9.529 -7.878 -8.474 1.00 91.19 93 ARG A O 1
ATOM 741 N N . LYS A 1 94 ? 10.345 -8.485 -6.455 1.00 89.62 94 LYS A N 1
ATOM 742 C CA . LYS A 1 94 ? 11.150 -7.276 -6.212 1.00 89.62 94 LYS A CA 1
ATOM 743 C C . LYS A 1 94 ? 12.305 -7.201 -7.213 1.00 89.62 94 LYS A C 1
ATOM 745 O O . LYS A 1 94 ? 12.484 -6.166 -7.858 1.00 89.62 94 LYS A O 1
ATOM 750 N N . GLU A 1 95 ? 12.993 -8.326 -7.413 1.00 89.56 95 GLU A N 1
ATOM 751 C CA . GLU A 1 95 ? 14.096 -8.485 -8.367 1.00 89.56 95 GLU A CA 1
ATOM 752 C C . GLU A 1 95 ? 1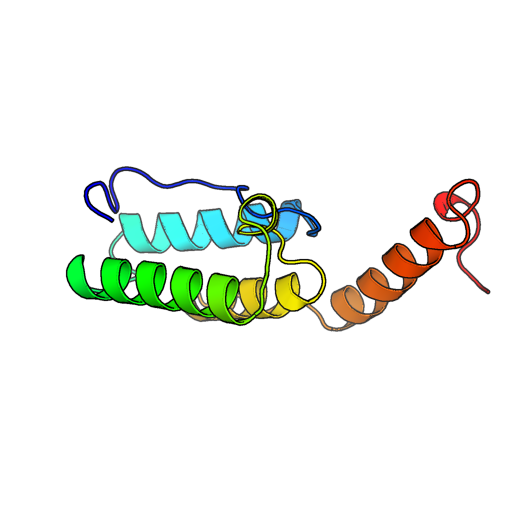3.672 -8.222 -9.815 1.00 89.56 95 GLU A C 1
ATOM 754 O O . GLU A 1 95 ? 14.432 -7.622 -10.563 1.00 89.56 95 GLU A O 1
ATOM 759 N N . ILE A 1 96 ? 12.457 -8.608 -10.216 1.00 89.69 96 ILE A N 1
ATOM 760 C CA . ILE A 1 96 ? 11.958 -8.385 -11.582 1.00 89.69 96 ILE A CA 1
ATOM 761 C C . ILE A 1 96 ? 11.430 -6.956 -11.786 1.00 89.69 96 ILE A C 1
ATOM 763 O O . ILE A 1 96 ? 11.606 -6.361 -12.853 1.00 89.69 96 ILE A O 1
ATOM 767 N N . CYS A 1 97 ? 10.763 -6.376 -10.787 1.00 88.75 97 CYS A N 1
ATOM 768 C CA . CYS A 1 97 ? 10.033 -5.120 -10.966 1.00 88.75 97 CYS A CA 1
ATOM 769 C C . CYS A 1 97 ? 10.946 -3.929 -11.293 1.00 88.75 97 CYS A C 1
ATOM 771 O O . CYS A 1 97 ? 10.638 -3.147 -12.198 1.00 88.75 97 CYS A O 1
ATOM 773 N N . LEU A 1 98 ? 12.052 -3.770 -10.558 1.00 84.25 98 LEU A N 1
ATOM 774 C CA . LEU A 1 98 ? 12.963 -2.636 -10.740 1.00 84.25 98 LEU A CA 1
ATOM 775 C C . LEU A 1 98 ? 13.657 -2.661 -12.117 1.00 84.25 98 LEU A C 1
ATOM 777 O O . LEU A 1 98 ? 13.584 -1.644 -12.815 1.00 84.25 98 LEU A O 1
ATOM 781 N N . PRO A 1 99 ? 14.247 -3.783 -12.578 1.00 88.12 99 PRO A N 1
ATOM 782 C CA . PRO A 1 99 ? 14.820 -3.879 -13.919 1.00 88.12 99 PRO A CA 1
ATOM 783 C C . PRO A 1 99 ? 13.816 -3.600 -15.036 1.00 88.12 99 PRO A C 1
ATOM 785 O O . PRO A 1 99 ? 14.127 -2.820 -15.935 1.00 88.12 99 PRO A O 1
ATOM 788 N N . ILE A 1 100 ? 12.594 -4.147 -14.967 1.00 88.38 100 ILE A N 1
ATOM 789 C CA . ILE A 1 100 ? 11.553 -3.865 -15.973 1.00 88.38 100 ILE A CA 1
ATOM 790 C C . ILE A 1 100 ? 11.242 -2.369 -16.016 1.00 88.38 100 ILE A C 1
ATOM 792 O O . ILE A 1 100 ? 11.116 -1.786 -17.096 1.00 88.38 100 ILE A O 1
ATOM 796 N N . PHE A 1 101 ? 11.109 -1.730 -14.851 1.00 87.00 101 PHE A N 1
ATOM 797 C CA . PHE A 1 101 ? 10.820 -0.303 -14.778 1.00 87.00 101 PHE A CA 1
ATOM 798 C C . PHE A 1 101 ? 11.941 0.534 -15.406 1.00 87.00 101 PHE A C 1
ATOM 800 O O . PHE A 1 101 ? 11.665 1.401 -16.240 1.00 87.00 101 PHE A O 1
ATOM 807 N N . MET A 1 102 ? 13.197 0.237 -15.068 1.00 88.31 102 MET A N 1
ATOM 808 C CA . MET A 1 102 ? 14.364 0.917 -15.635 1.00 88.31 102 MET A CA 1
ATOM 809 C C . MET A 1 102 ? 14.484 0.676 -17.143 1.00 88.31 102 MET A C 1
ATOM 811 O O . MET A 1 102 ? 14.722 1.619 -17.901 1.00 88.31 102 MET A O 1
ATOM 815 N N . ARG A 1 103 ? 14.238 -0.554 -17.611 1.00 89.69 103 ARG A N 1
ATOM 816 C CA . ARG A 1 103 ? 14.249 -0.883 -19.039 1.00 89.69 103 ARG A CA 1
ATOM 817 C C . ARG A 1 103 ? 13.169 -0.128 -19.789 1.00 89.69 103 ARG A C 1
ATOM 819 O O . ARG A 1 103 ? 13.463 0.464 -20.816 1.00 89.69 103 ARG A O 1
ATOM 826 N N . LYS A 1 104 ? 11.946 -0.072 -19.263 1.00 90.88 104 LYS A N 1
ATOM 827 C CA . LYS A 1 104 ? 10.861 0.714 -19.859 1.00 90.88 104 LYS A CA 1
ATOM 828 C C . LYS A 1 104 ? 11.225 2.194 -19.991 1.00 90.88 104 LYS A C 1
ATOM 830 O O . LYS A 1 104 ? 10.822 2.830 -20.957 1.00 90.88 104 LYS A O 1
ATOM 835 N N . MET A 1 105 ? 11.967 2.749 -19.033 1.00 89.50 105 MET A N 1
ATOM 836 C CA . MET A 1 105 ? 12.448 4.129 -19.123 1.00 89.50 105 MET A CA 1
ATOM 837 C C . MET A 1 105 ? 13.551 4.307 -20.173 1.00 89.50 105 MET A C 1
ATOM 839 O O . MET A 1 105 ? 13.563 5.324 -20.860 1.00 89.50 105 MET A O 1
ATOM 843 N N . LYS A 1 106 ? 14.465 3.339 -20.301 1.00 93.25 106 LYS A N 1
ATOM 844 C CA . LYS A 1 106 ? 15.622 3.406 -21.210 1.00 93.25 106 LYS A CA 1
ATOM 845 C C . LYS A 1 106 ? 15.289 3.009 -22.657 1.00 93.25 106 LYS A C 1
ATOM 847 O O . LYS A 1 106 ? 15.830 3.587 -23.592 1.00 93.25 106 LYS A O 1
ATOM 852 N N . HIS A 1 107 ? 14.398 2.039 -22.831 1.00 93.62 107 HIS A N 1
ATOM 853 C CA . HIS A 1 107 ? 14.034 1.392 -24.093 1.00 93.62 107 HIS A CA 1
ATOM 854 C C . HIS A 1 107 ? 12.500 1.291 -24.234 1.00 93.62 107 HIS A C 1
ATOM 856 O O . HIS A 1 107 ? 11.952 0.190 -24.299 1.00 93.62 107 HIS A O 1
ATOM 862 N N . PRO A 1 108 ? 11.770 2.422 -24.250 1.00 94.69 108 PRO A N 1
ATOM 863 C CA . PRO A 1 108 ? 10.304 2.435 -24.177 1.00 94.69 108 PRO A CA 1
ATOM 864 C C . PRO A 1 108 ? 9.600 1.698 -25.323 1.00 94.69 108 PRO A C 1
ATOM 866 O O . PRO A 1 108 ? 8.486 1.219 -25.120 1.00 94.69 108 PRO A O 1
ATOM 869 N N . GLU A 1 109 ? 10.248 1.577 -26.484 1.00 95.94 109 GLU A N 1
ATOM 870 C CA . GLU A 1 109 ? 9.697 0.888 -27.657 1.00 95.94 109 GLU A CA 1
ATOM 871 C C . GLU A 1 109 ? 9.956 -0.627 -27.645 1.00 95.94 109 GLU A C 1
ATOM 873 O O . GLU A 1 109 ? 9.125 -1.376 -28.141 1.00 95.94 109 GLU A O 1
ATOM 878 N N . THR A 1 110 ? 11.063 -1.097 -27.050 1.00 94.56 110 THR A N 1
ATOM 879 C CA . THR A 1 110 ? 11.499 -2.509 -27.158 1.00 94.56 110 THR A CA 1
ATOM 880 C C . THR A 1 110 ? 11.456 -3.290 -25.844 1.00 94.56 110 THR A C 1
ATOM 882 O O . THR A 1 110 ? 11.633 -4.506 -25.844 1.00 94.56 110 THR A O 1
ATOM 885 N N . TYR A 1 111 ? 11.175 -2.640 -24.703 1.00 91.81 111 TYR A N 1
ATOM 886 C CA . TYR A 1 111 ? 11.222 -3.279 -23.372 1.00 91.81 111 TYR A CA 1
ATOM 887 C C . TYR A 1 111 ? 10.274 -4.474 -23.176 1.00 91.81 111 TYR A C 1
ATOM 889 O O . TYR A 1 111 ? 10.373 -5.150 -22.155 1.00 91.81 111 TYR A O 1
ATOM 897 N N . ARG A 1 112 ? 9.306 -4.678 -24.077 1.00 92.00 112 ARG A N 1
ATOM 898 C CA . ARG A 1 112 ? 8.367 -5.808 -24.023 1.00 92.00 112 ARG A CA 1
ATOM 899 C C . ARG A 1 112 ? 8.880 -7.037 -24.764 1.00 92.00 112 ARG A C 1
ATOM 901 O O . ARG A 1 112 ? 8.505 -8.148 -24.397 1.00 92.00 112 ARG A O 1
ATOM 908 N N . ASP A 1 113 ? 9.703 -6.823 -25.782 1.00 93.00 113 ASP A N 1
ATOM 909 C CA . ASP A 1 113 ? 10.151 -7.866 -26.704 1.00 93.00 113 ASP A CA 1
ATOM 910 C C . ASP A 1 113 ? 11.533 -8.390 -26.315 1.00 93.00 113 ASP A C 1
ATOM 912 O O . ASP A 1 113 ? 11.837 -9.570 -26.472 1.00 93.00 113 ASP A O 1
ATOM 916 N N . GLU A 1 114 ? 12.360 -7.522 -25.741 1.00 86.31 114 GLU A N 1
ATOM 917 C CA . GLU A 1 114 ? 13.713 -7.847 -25.331 1.00 86.31 114 GLU A CA 1
ATOM 918 C C . GLU A 1 114 ? 13.788 -7.877 -23.796 1.00 86.31 114 GLU A C 1
ATOM 920 O O . GLU A 1 114 ? 13.321 -6.952 -23.129 1.00 86.31 114 GLU A O 1
ATOM 925 N N . TRP A 1 115 ? 14.389 -8.930 -23.233 1.00 73.19 115 TRP A N 1
ATOM 926 C CA . TRP A 1 115 ? 14.444 -9.170 -21.778 1.00 73.19 115 TRP A CA 1
ATOM 927 C C . TRP A 1 115 ? 15.866 -9.319 -21.234 1.00 73.19 115 TRP A C 1
ATOM 929 O O . TRP A 1 115 ? 16.144 -8.850 -20.133 1.00 73.19 115 TRP A O 1
ATOM 939 N N . GLU A 1 116 ? 16.785 -9.844 -22.041 1.00 67.12 116 GLU A N 1
ATOM 940 C CA . GLU A 1 116 ? 18.212 -9.943 -21.725 1.00 67.12 116 GLU A CA 1
ATOM 941 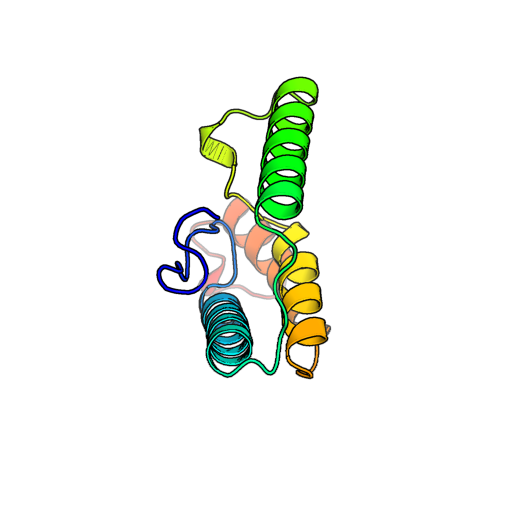C C . GLU A 1 116 ? 18.960 -8.727 -22.300 1.00 67.12 116 GLU A C 1
ATOM 943 O O . GLU A 1 116 ? 18.657 -8.282 -23.412 1.00 67.12 116 GLU A O 1
ATOM 948 N N . GLY A 1 117 ? 19.854 -8.123 -21.511 1.00 56.28 117 GLY A N 1
ATOM 949 C CA . GLY A 1 117 ? 20.615 -6.919 -21.876 1.00 56.28 117 GLY A CA 1
ATOM 950 C C . GLY A 1 117 ? 21.083 -6.102 -20.680 1.00 56.28 117 GLY A C 1
ATOM 951 O O . GLY A 1 117 ? 20.212 -5.706 -19.874 1.00 56.28 117 GLY A O 1
#

pLDDT: mean 93.68, std 5.85, range [56.28, 98.5]

Foldseek 3Di:
DVCPPVDDDADQADLEDRPLRRVLRVLLSVCPVVVVFPDDDPVVVVVVVVVLVVVCVVVVNDPVCSRYCNLVRQVVQQVSCVRNVHDGDDPVCNVPPVVLVVCCVVPVPCSVPDDDD

Sequence (117 aa):
PALAPSLSFVGIPYKVLPFPMFELQSKWISGVLSGRIKLPSKEDMMVETKTMKATFEALGIPKRFTHCLGIDQFEYYDWLASQTGCSGTEEWRKEICLPIFMRKMKHPETYRDEWEG

Secondary structure (DSSP, 8-state):
-TTTTTS--SS--BSS-HHHHHHHHHHHHHHHHTTSSPPPPHHHHHHHHHHHHHHHHHTT--GGGTTB-GGGHHHHHHHHHHHHT-----HHHHHHHHHHHHHHHH-TTTTTT----

Radius of gyration: 16.93 Å; chains: 1; bounding box: 38×34×45 Å

Organism: Noccaea caerulescens (NCBI:txid107243)

InterPro domains:
  IPR036188 FAD/NAD(P)-binding domain superfamily [G3DSA:3.50.50.60] (1-115)
  IPR036188 FAD/NAD(P)-binding domain superfamily [SSF51905] (4-110)
  IPR050346 Flavin-containing monooxygenases-like [PTHR23023] (2-102)